Protein 5O7B (pdb70)

Structure (mmCIF, N/CA/C/O ba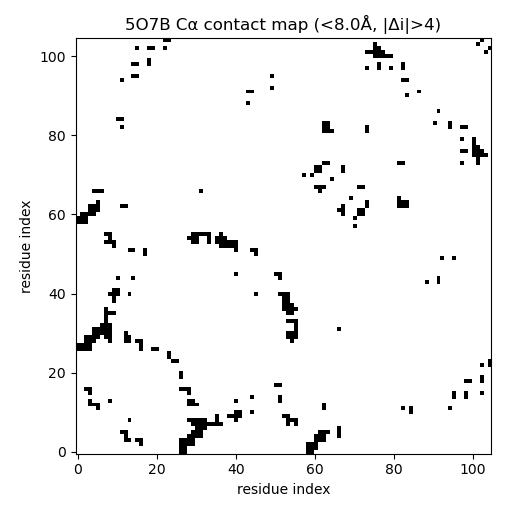ckbone):
data_5O7B
#
_entry.id   5O7B
#
_cell.length_a   73.408
_cell.length_b   73.408
_cell.length_c   68.067
_cell.angle_alpha   90.000
_cell.angle_beta   90.000
_cell.angle_gamma   120.000
#
_symmetry.space_group_name_H-M   'P 31 2 1'
#
loop_
_entity.id
_entity.type
_entity.pdbx_description
1 polymer 'Putative low molecular weight protein-tyrosine-phosphatase slr0328'
2 water water
#
loop_
_atom_site.group_PDB
_atom_site.id
_atom_site.type_symbol
_atom_site.label_atom_id
_atom_site.label_alt_id
_atom_site.label_comp_id
_atom_site.label_asym_id
_atom_site.label_entity_id
_atom_site.label_seq_id
_atom_site.pdbx_PDB_ins_code
_atom_site.Cartn_x
_atom_site.Cartn_y
_atom_site.Cartn_z
_atom_site.occupancy
_atom_site.B_iso_or_equiv
_atom_site.auth_seq_id
_atom_site.auth_comp_id
_atom_site.auth_asym_id
_atom_site.auth_atom_id
_atom_site.pdbx_PDB_model_num
ATOM 1 N N . LYS A 1 15 ? -14.296 13.599 -1.524 1.00 33.73 2 LYS A N 1
ATOM 2 C CA . LYS A 1 15 ? -14.638 12.187 -1.424 1.00 36.66 2 LYS A CA 1
ATOM 3 C C . LYS A 1 15 ? -14.246 11.631 -0.046 1.00 36.26 2 LYS A C 1
ATOM 4 O O . LYS A 1 15 ? -13.111 11.806 0.412 1.00 32.25 2 LYS A O 1
ATOM 10 N N . LEU A 1 16 ? -15.195 10.962 0.606 1.00 33.78 3 LEU A N 1
ATOM 11 C CA . LEU A 1 16 ? -15.010 10.405 1.940 1.00 34.24 3 LEU A CA 1
ATOM 12 C C . LEU A 1 16 ? -15.030 8.881 1.880 1.00 29.25 3 LEU A C 1
ATOM 13 O O . LEU A 1 16 ? -15.907 8.292 1.241 1.00 26.63 3 LEU A O 1
ATOM 18 N N . LEU A 1 17 ? -14.076 8.243 2.556 1.00 30.32 4 LEU A N 1
ATOM 19 C CA . LEU A 1 17 ? -13.943 6.789 2.539 1.00 24.17 4 LEU A CA 1
ATOM 20 C C . LEU A 1 17 ? -13.968 6.279 3.968 1.00 27.27 4 LEU A C 1
ATOM 21 O O . LEU A 1 17 ? -13.138 6.688 4.787 1.00 26.10 4 LEU A O 1
ATOM 26 N N . PHE A 1 18 ? -14.913 5.389 4.264 1.00 24.17 5 PHE A N 1
ATOM 27 C CA . PHE A 1 18 ? -15.032 4.784 5.584 1.00 23.18 5 PHE A CA 1
ATOM 28 C C . PHE A 1 18 ? -14.483 3.364 5.539 1.00 25.22 5 PHE A C 1
ATOM 29 O O . PHE A 1 18 ? -14.800 2.608 4.617 1.00 23.66 5 PHE A O 1
ATOM 37 N N . VAL A 1 19 ? -13.646 3.004 6.520 1.00 24.74 6 VAL A N 1
ATOM 38 C CA . VAL A 1 19 ? -12.891 1.753 6.464 1.00 24.53 6 VAL A CA 1
ATOM 39 C C . VAL A 1 19 ? -13.098 0.952 7.742 1.00 26.08 6 VAL A C 1
ATOM 40 O O . VAL A 1 19 ? -12.931 1.483 8.849 1.00 24.65 6 VAL A O 1
ATOM 44 N N . CYS A 1 20 ? -13.443 -0.322 7.585 1.00 27.30 7 CYS A N 1
ATOM 45 C CA . CYS A 1 20 ? -13.416 -1.295 8.674 1.00 29.50 7 CYS A CA 1
ATOM 46 C C . CYS A 1 20 ? -12.550 -2.469 8.216 1.00 28.77 7 CYS A C 1
ATOM 47 O O . CYS A 1 20 ? -11.733 -2.356 7.294 1.00 28.33 7 CYS A O 1
ATOM 50 N N . LEU A 1 21 ? -12.706 -3.621 8.870 1.00 25.94 8 LEU A N 1
ATOM 51 C CA . LEU A 1 21 ? -11.846 -4.770 8.581 1.00 25.80 8 LEU A CA 1
ATOM 52 C C . LEU A 1 21 ? -12.287 -5.499 7.315 1.00 27.13 8 LEU A C 1
ATOM 53 O O . LEU A 1 21 ? -11.559 -5.522 6.316 1.00 29.64 8 LEU A O 1
ATOM 58 N N . GLY A 1 22 ? -13.486 -6.092 7.337 1.00 26.26 9 GLY A N 1
ATOM 59 C CA . GLY A 1 22 ? -14.014 -6.838 6.210 1.00 30.69 9 GLY A CA 1
ATOM 60 C C . GLY A 1 22 ? -14.911 -6.087 5.235 1.00 29.95 9 GLY A C 1
ATOM 61 O O . GLY A 1 22 ? -15.248 -6.643 4.186 1.00 27.84 9 GLY A O 1
ATOM 62 N N . ASN A 1 23 ? -15.301 -4.846 5.544 1.00 28.48 10 ASN A N 1
ATOM 63 C CA . ASN A 1 23 ? -16.214 -4.057 4.697 1.00 27.90 10 ASN A CA 1
ATOM 64 C C . ASN A 1 23 ? -17.534 -4.794 4.449 1.00 28.51 10 ASN A C 1
ATOM 65 O O . ASN A 1 23 ? -18.043 -4.835 3.326 1.00 26.54 10 ASN A O 1
ATOM 70 N N . ILE A 1 24 ? -18.096 -5.388 5.503 1.00 28.38 11 ILE A N 1
ATOM 71 C CA . ILE A 1 24 ? -19.432 -5.979 5.419 1.00 26.69 11 ILE A CA 1
ATOM 72 C C . ILE A 1 24 ? -20.348 -5.575 6.564 1.00 28.36 11 ILE A C 1
ATOM 73 O O . ILE A 1 24 ? -21.579 -5.700 6.426 1.00 27.25 11 ILE A O 1
ATOM 78 N N . CYS A 1 25 ? -19.848 -5.091 7.703 1.00 27.66 12 CYS A N 1
ATOM 79 C CA . CYS A 1 25 ? -20.711 -4.657 8.804 1.00 28.82 12 CYS A CA 1
ATOM 80 C C . CYS A 1 25 ? -20.609 -3.152 9.018 1.00 25.03 12 CYS A C 1
ATOM 81 O O . CYS A 1 25 ? -21.518 -2.412 8.640 1.00 27.23 12 CYS A O 1
ATOM 84 N N . ARG A 1 26 ? -19.494 -2.671 9.571 1.00 26.10 13 ARG A N 1
ATOM 85 C CA . ARG A 1 26 ? -19.417 -1.325 10.128 1.00 23.27 13 ARG A CA 1
ATOM 86 C C . ARG A 1 26 ? -19.316 -0.239 9.062 1.00 25.65 13 ARG A C 1
ATOM 87 O O . ARG A 1 26 ? -20.149 0.673 9.017 1.00 25.17 13 ARG A O 1
ATOM 95 N N . SER A 1 27 ? -18.274 -0.285 8.227 1.00 25.31 14 SER A N 1
ATOM 96 C CA . SER A 1 27 ? -18.086 0.787 7.249 1.00 23.16 14 SER A CA 1
ATOM 97 C C . SER A 1 27 ? -19.190 0.837 6.190 1.00 25.01 14 SER A C 1
ATOM 98 O O . SER A 1 27 ? -19.513 1.936 5.710 1.00 24.20 14 SER A O 1
ATOM 101 N N . PRO A 1 28 ? -19.801 -0.292 5.789 1.00 24.64 15 PRO A N 1
ATOM 102 C CA . PRO A 1 28 ? -21.007 -0.174 4.950 1.00 24.34 15 PRO 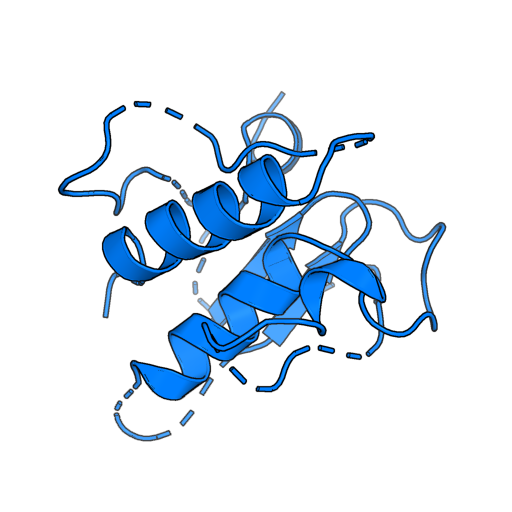A CA 1
ATOM 103 C C . PRO A 1 28 ? -22.124 0.586 5.632 1.00 26.36 15 PRO A C 1
ATOM 104 O O . PRO A 1 28 ? -22.862 1.322 4.968 1.00 23.26 15 PRO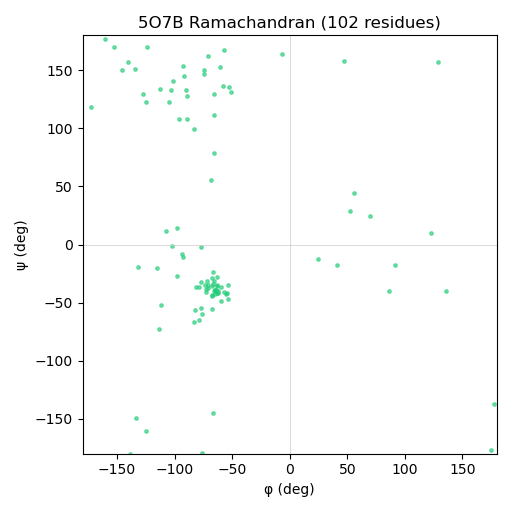 A O 1
ATOM 108 N N . ALA A 1 29 ? -22.284 0.412 6.947 1.00 24.98 16 ALA A N 1
ATOM 109 C CA . ALA A 1 29 ? -23.265 1.211 7.670 1.00 25.52 16 ALA A CA 1
ATOM 110 C C . ALA A 1 29 ? -22.850 2.676 7.698 1.00 24.95 16 ALA A C 1
ATOM 111 O O . ALA A 1 29 ? -23.675 3.566 7.456 1.00 23.38 16 ALA A O 1
ATOM 113 N N . ALA A 1 30 ? -21.569 2.942 7.974 1.00 25.90 17 ALA A N 1
ATOM 114 C CA . ALA A 1 30 ? -21.082 4.319 7.989 1.00 24.49 17 ALA A CA 1
ATOM 115 C C . ALA A 1 30 ? -21.343 5.011 6.661 1.00 23.35 17 ALA A C 1
ATOM 116 O O . ALA A 1 30 ? -21.725 6.185 6.629 1.00 26.46 17 ALA A O 1
ATOM 118 N N . GLU A 1 31 ? -21.140 4.296 5.555 1.00 27.60 18 GLU A N 1
ATOM 119 C CA . GLU A 1 31 ? -21.322 4.892 4.237 1.00 24.05 18 GLU A CA 1
ATOM 120 C C . GLU A 1 31 ? -22.770 5.288 3.996 1.00 27.49 18 GLU A C 1
ATOM 121 O O . GLU A 1 31 ? -23.041 6.328 3.383 1.00 28.54 18 GLU A O 1
ATOM 127 N N . ASN A 1 32 ? -23.719 4.470 4.447 1.00 28.49 19 ASN A N 1
ATOM 128 C CA . ASN A 1 32 ? -25.107 4.826 4.191 1.00 30.72 19 ASN A CA 1
ATOM 129 C C . ASN A 1 32 ? -25.607 5.894 5.155 1.00 31.57 19 ASN A C 1
ATOM 130 O O . ASN A 1 32 ? -26.399 6.757 4.761 1.00 30.75 19 ASN A O 1
ATOM 135 N N . ILE A 1 33 ? -25.177 5.841 6.419 1.00 30.45 20 ILE A N 1
ATOM 136 C CA . ILE A 1 33 ? -25.544 6.889 7.368 1.00 28.23 20 ILE A CA 1
ATOM 137 C C . ILE A 1 33 ? -25.044 8.241 6.876 1.00 29.52 20 ILE A C 1
ATOM 138 O O . ILE A 1 33 ? -25.794 9.222 6.833 1.00 29.79 20 ILE A O 1
ATOM 143 N N . MET A 1 34 ? -23.770 8.304 6.474 1.00 32.03 21 MET A N 1
ATOM 144 C CA . MET A 1 34 ? -23.209 9.559 5.981 1.00 31.43 21 MET A CA 1
ATOM 145 C C . MET A 1 34 ? -23.918 10.026 4.720 1.00 31.94 21 MET A C 1
ATOM 146 O O . MET A 1 34 ? -24.185 11.222 4.559 1.00 31.52 21 MET A O 1
ATOM 151 N N . ASN A 1 35 ? -24.215 9.096 3.809 1.00 35.25 22 ASN A N 1
ATOM 152 C CA . ASN A 1 35 ? -24.959 9.432 2.602 1.00 32.35 22 ASN A CA 1
ATOM 153 C C . ASN A 1 35 ? -26.273 10.112 2.951 1.00 31.73 22 ASN A C 1
ATOM 154 O O . ASN A 1 35 ? -26.665 11.094 2.312 1.00 32.56 22 ASN A O 1
ATOM 159 N N . ALA A 1 36 ? -26.957 9.608 3.982 1.00 34.04 23 ALA A N 1
ATOM 160 C CA . ALA A 1 36 ? -28.241 10.168 4.392 1.00 35.99 23 ALA A CA 1
ATOM 161 C C . ALA A 1 36 ? -28.071 11.513 5.089 1.00 32.31 23 ALA A C 1
ATOM 162 O O . ALA A 1 36 ? -28.872 12.433 4.882 1.00 30.85 23 ALA A O 1
ATOM 164 N N . GLN A 1 37 ? -27.055 11.640 5.940 1.00 33.38 24 GLN A N 1
ATOM 165 C CA . GLN A 1 37 ? -26.842 12.910 6.621 1.00 37.62 24 GLN A CA 1
ATOM 166 C C . GLN A 1 37 ? -26.467 14.004 5.621 1.00 34.67 24 GLN A C 1
ATOM 167 O O . GLN A 1 37 ? -26.942 15.138 5.733 1.00 35.36 24 GLN A O 1
ATOM 173 N N . ILE A 1 38 ? -25.640 13.681 4.625 1.00 33.59 25 ILE A N 1
ATOM 174 C CA . ILE A 1 38 ? -25.157 14.664 3.666 1.00 37.33 25 ILE A CA 1
ATOM 175 C C . ILE A 1 38 ? -26.284 15.397 2.925 1.00 40.27 25 ILE A C 1
ATOM 176 O O . ILE A 1 38 ? -26.594 16.547 3.239 0.00 50.62 25 ILE A O 1
ATOM 181 N N . LEU A 1 43 ? -26.222 18.599 0.678 1.00 37.17 30 LEU A N 1
ATOM 182 C CA . LEU A 1 43 ? -24.817 18.753 0.315 1.00 41.07 30 LEU A CA 1
ATOM 183 C C . LEU A 1 43 ? -24.362 17.649 -0.637 1.00 41.91 30 LEU A C 1
ATOM 184 O O . LEU A 1 43 ? -23.174 17.323 -0.714 1.00 35.98 30 LEU A O 1
ATOM 189 N N . GLY A 1 44 ? -25.315 17.084 -1.367 1.00 43.61 31 GLY A N 1
ATOM 190 C CA . GLY A 1 44 ? -25.018 16.086 -2.379 1.00 50.27 31 GLY A CA 1
ATOM 191 C C . GLY A 1 44 ? -26.286 15.555 -3.012 1.00 44.33 31 GLY A C 1
ATOM 192 O O . GLY A 1 44 ? -27.136 15.013 -2.305 1.00 58.12 31 GLY A O 1
ATOM 193 N N . CYS A 1 49 ? -19.663 9.537 -0.825 1.00 41.65 36 CYS A N 1
ATOM 194 C CA . CYS A 1 49 ? -19.087 8.588 0.119 1.00 31.94 36 CYS A CA 1
ATOM 195 C C . CYS A 1 49 ? -18.795 7.243 -0.534 1.00 35.09 36 CYS A C 1
ATOM 196 O O . CYS A 1 49 ? -19.392 6.887 -1.552 1.00 30.55 36 CYS A O 1
ATOM 199 N N . ASP A 1 50 ? -17.872 6.500 0.072 1.00 30.02 37 ASP A N 1
ATOM 200 C CA . ASP A 1 50 ? -17.616 5.114 -0.289 1.00 30.91 37 ASP A CA 1
ATOM 201 C C . ASP A 1 50 ? -17.074 4.421 0.950 1.00 30.58 37 ASP A C 1
ATOM 202 O O . ASP A 1 50 ? -16.756 5.064 1.953 1.00 28.00 37 ASP A O 1
ATOM 207 N N . SER A 1 51 ? -16.980 3.096 0.881 1.00 30.27 38 SER A N 1
ATOM 208 C CA . SER A 1 51 ? -16.425 2.317 1.974 1.00 25.35 38 SER A CA 1
ATOM 209 C C . SER A 1 51 ? -15.578 1.196 1.395 1.00 31.98 38 SER A C 1
ATOM 210 O O . SER A 1 51 ? -15.757 0.784 0.245 1.00 31.61 38 SER A O 1
ATOM 213 N N . ALA A 1 52 ? -14.651 0.704 2.215 1.00 28.81 39 ALA A N 1
ATOM 214 C CA . ALA A 1 52 ? -13.730 -0.353 1.819 1.00 30.20 39 ALA A CA 1
ATOM 215 C C . ALA A 1 52 ? -13.182 -0.993 3.086 1.00 27.52 39 ALA A C 1
ATOM 216 O O . ALA A 1 52 ? -13.480 -0.558 4.201 1.00 31.30 39 ALA A O 1
ATOM 218 N N . GLY A 1 53 ? -12.374 -2.028 2.910 1.00 31.25 40 GLY A N 1
ATOM 219 C CA . GLY A 1 53 ? -11.905 -2.820 4.031 1.00 29.83 40 GLY A CA 1
ATOM 220 C C . GLY A 1 53 ? -10.422 -3.099 3.938 1.00 29.90 40 GLY A C 1
ATOM 221 O O . GLY A 1 53 ? -9.851 -3.177 2.854 1.00 28.41 40 GLY A O 1
ATOM 222 N N . THR A 1 54 ? -9.800 -3.261 5.112 1.00 28.02 41 THR A N 1
ATOM 223 C CA . THR A 1 54 ? -8.378 -3.586 5.152 1.00 32.44 41 THR A CA 1
ATOM 224 C C . THR A 1 54 ? -8.109 -5.018 4.700 1.00 31.56 41 THR A C 1
ATOM 225 O O . THR A 1 54 ? -7.050 -5.288 4.127 1.00 34.36 41 THR A O 1
ATOM 229 N N . SER A 1 55 ? -9.044 -5.941 4.942 1.00 35.57 42 SER A N 1
ATOM 230 C CA . SER A 1 55 ? -8.933 -7.332 4.503 1.00 31.02 42 SER A CA 1
ATOM 231 C C . SER A 1 55 ? -9.784 -7.533 3.253 1.00 35.31 42 SER A C 1
ATOM 232 O O . SER A 1 55 ? -10.881 -6.979 3.141 1.00 33.04 42 SER A O 1
ATOM 235 N N . SER A 1 56 ? -9.271 -8.312 2.305 1.00 37.46 43 SER A N 1
ATOM 236 C CA . SER A 1 56 ? -10.008 -8.615 1.087 1.00 36.68 43 SER A CA 1
ATOM 237 C C . SER A 1 56 ? -10.706 -9.965 1.151 1.00 38.87 43 SER A C 1
ATOM 238 O O . SER A 1 56 ? -11.137 -10.473 0.113 1.00 40.60 43 SER A O 1
ATOM 241 N N . TYR A 1 57 ? -10.824 -10.562 2.339 0.00 36.55 44 TYR A N 1
ATOM 242 C CA . TYR A 1 57 ? -11.414 -11.892 2.439 0.00 36.54 44 TYR A CA 1
ATOM 243 C C . TYR A 1 57 ? -12.893 -11.904 2.076 0.00 37.00 44 TYR A C 1
ATOM 244 O O . TYR A 1 57 ? -13.410 -12.951 1.673 0.00 37.03 44 TYR A O 1
ATOM 253 N N . HIS A 1 58 ? -13.580 -10.769 2.193 0.00 36.91 45 HIS A N 1
ATOM 254 C CA . HIS A 1 58 ? -15.008 -10.693 1.916 0.00 37.37 45 HIS A CA 1
ATOM 255 C C . HIS A 1 58 ? -15.324 -9.954 0.623 0.00 37.50 45 HIS A C 1
ATOM 256 O O . HIS A 1 58 ? -16.492 -9.635 0.382 0.00 37.55 45 HIS A O 1
ATOM 263 N N . VAL A 1 59 ? -14.317 -9.684 -0.214 1.00 37.48 46 VAL A N 1
ATOM 264 C CA . VAL A 1 59 ? -14.527 -8.936 -1.449 1.00 35.00 46 VAL A CA 1
ATOM 265 C C . VAL A 1 59 ? -15.651 -9.581 -2.246 1.00 36.43 46 VAL A C 1
ATOM 266 O O . VAL A 1 59 ? -15.719 -10.809 -2.373 1.00 35.35 46 VAL A O 1
ATOM 270 N N . GLY A 1 60 ? -16.557 -8.755 -2.769 1.00 36.86 47 GLY A N 1
ATOM 271 C CA . GLY A 1 60 ? -17.663 -9.235 -3.566 1.00 35.26 47 GLY A CA 1
ATOM 272 C C . GLY A 1 60 ? -18.933 -9.546 -2.800 1.00 35.60 47 GLY A C 1
ATOM 273 O O . GLY A 1 60 ? -20.000 -9.636 -3.421 1.00 38.07 47 GLY A O 1
ATOM 274 N N . ASP A 1 61 ? -18.853 -9.710 -1.478 1.00 36.17 48 ASP A N 1
ATOM 275 C CA . ASP A 1 61 ? -20.018 -10.046 -0.667 1.00 37.90 48 ASP A CA 1
ATOM 276 C C . ASP A 1 61 ? -20.919 -8.824 -0.496 1.00 37.18 48 ASP A C 1
ATOM 277 O O . ASP A 1 61 ? -20.458 -7.681 -0.494 1.00 40.01 48 ASP A O 1
ATOM 282 N N . SER A 1 62 ? -22.219 -9.078 -0.342 1.00 40.71 49 SER A N 1
ATOM 283 C CA . SER A 1 62 ? -23.139 -8.050 0.124 1.00 39.32 49 SER A CA 1
ATOM 284 C C . SER A 1 62 ? -22.875 -7.761 1.603 1.00 39.05 49 SER A C 1
ATOM 285 O O . SER A 1 62 ? -22.225 -8.553 2.291 1.00 36.10 49 SER A O 1
ATOM 288 N N . PRO A 1 63 ? -23.357 -6.627 2.116 1.00 35.96 50 PRO A N 1
ATOM 289 C CA . PRO A 1 63 ? -23.212 -6.360 3.552 1.00 38.25 50 PRO A CA 1
ATOM 290 C C . PRO A 1 63 ? -23.912 -7.425 4.378 1.00 40.91 50 PRO A C 1
ATOM 291 O O . PRO A 1 63 ? -24.871 -8.058 3.929 1.00 36.42 50 PRO A O 1
ATOM 295 N N . ASP A 1 64 ? -23.408 -7.620 5.594 1.00 35.24 51 ASP A N 1
ATOM 296 C CA . ASP A 1 64 ? -23.933 -8.654 6.472 1.00 38.67 51 ASP A CA 1
ATOM 297 C C . ASP A 1 64 ? -25.449 -8.551 6.588 1.00 39.88 51 ASP A C 1
ATOM 298 O O . ASP A 1 64 ? -25.997 -7.470 6.820 1.00 38.91 51 ASP A O 1
ATOM 303 N N . ARG A 1 65 ? -26.115 -9.697 6.408 1.00 41.32 52 ARG A N 1
ATOM 304 C CA . ARG A 1 65 ? -27.573 -9.764 6.391 1.00 41.93 52 ARG A CA 1
ATOM 305 C C . ARG A 1 65 ? -28.197 -9.134 7.623 1.00 40.54 52 ARG A C 1
ATOM 306 O O . ARG A 1 65 ? -29.280 -8.544 7.537 1.00 37.27 52 ARG A O 1
ATOM 314 N N . ARG A 1 66 ? -27.540 -9.257 8.777 1.00 33.46 53 ARG A N 1
ATOM 315 C CA . ARG A 1 66 ? -28.075 -8.667 9.996 1.00 33.50 53 ARG A CA 1
ATOM 316 C C . ARG A 1 66 ? -27.983 -7.150 9.963 1.00 34.83 53 ARG A C 1
ATOM 317 O O . ARG A 1 66 ? -28.884 -6.462 10.452 1.00 30.89 53 ARG A O 1
ATOM 325 N N . MET A 1 67 ? -26.900 -6.609 9.398 1.00 31.43 54 MET A N 1
ATOM 326 C CA . MET A 1 67 ? -26.724 -5.160 9.397 1.00 37.33 54 MET A CA 1
ATOM 327 C C . MET A 1 67 ? -27.663 -4.488 8.403 1.00 36.82 54 MET A C 1
ATOM 328 O O . MET A 1 67 ? -28.139 -3.377 8.652 1.00 36.56 54 MET A O 1
ATOM 333 N N . THR A 1 68 ? -27.942 -5.138 7.269 1.00 35.07 55 THR A N 1
ATOM 334 C CA . THR A 1 68 ? -28.942 -4.590 6.357 1.00 37.42 55 THR A CA 1
ATOM 335 C C . THR A 1 68 ? -30.319 -4.587 7.007 1.00 36.05 55 THR A C 1
ATOM 336 O O . THR A 1 68 ? -31.080 -3.626 6.855 1.00 39.08 55 THR A O 1
ATOM 340 N N . GLU A 1 69 ? -30.643 -5.642 7.756 1.00 40.58 56 GLU A N 1
ATOM 341 C CA . GLU A 1 69 ? -31.894 -5.717 8.510 1.00 41.32 56 GLU A CA 1
ATOM 342 C C . GLU A 1 69 ? -31.900 -4.666 9.613 1.00 44.22 56 GLU A C 1
ATOM 343 O O . GLU A 1 69 ? -31.139 -4.782 10.578 1.00 45.57 56 GLU A O 1
ATOM 349 N N . SER A 1 70 ? -32.756 -3.647 9.476 1.00 36.82 57 SER A N 1
ATOM 350 C CA . SER A 1 70 ? -33.047 -2.712 10.571 1.00 71.24 57 SER A CA 1
ATOM 351 C C . SER A 1 70 ? -33.952 -1.576 10.093 1.00 62.55 57 SER A C 1
ATOM 352 O O . SER A 1 70 ? -34.398 -1.566 8.942 1.00 52.45 57 SER A O 1
ATO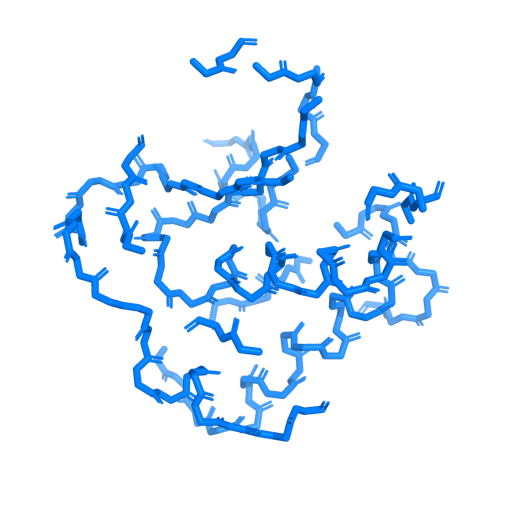M 355 N N . LEU A 1 71 ? -34.243 -0.615 10.969 1.00 72.16 58 LEU A N 1
ATOM 356 C CA . LEU A 1 71 ? -35.034 0.527 10.530 1.00 63.86 58 LEU A CA 1
ATOM 357 C C . LEU A 1 71 ? -34.170 1.504 9.723 1.00 80.05 58 LEU A C 1
ATOM 358 O O . LEU A 1 71 ? -34.531 1.849 8.591 1.00 88.53 58 LEU A O 1
ATOM 363 N N . LYS A 1 72 ? -33.044 1.988 10.263 1.00 68.93 59 LYS A N 1
ATOM 364 C CA . LYS A 1 72 ? -32.787 2.161 11.681 1.00 52.41 59 LYS A CA 1
ATOM 365 C C . LYS A 1 72 ? -33.103 3.630 11.902 1.00 70.69 59 LYS A C 1
ATOM 366 O O . LYS A 1 72 ? -33.159 4.397 10.934 1.00 55.54 59 LYS A O 1
ATOM 372 N N . ARG A 1 77 ? -30.579 2.241 3.761 1.00 39.54 64 ARG A N 1
ATOM 373 C CA . ARG A 1 77 ? -30.306 1.141 2.842 1.00 39.01 64 ARG A CA 1
ATOM 374 C C . ARG A 1 77 ? -28.813 0.802 2.792 1.00 44.46 64 ARG A C 1
ATOM 375 O O . ARG A 1 77 ? -28.002 1.543 2.233 1.00 38.43 64 ARG A O 1
ATOM 383 N N . VAL A 1 78 ? -28.450 -0.332 3.378 1.00 36.25 65 VAL A N 1
ATOM 384 C CA . VAL A 1 78 ? -27.049 -0.713 3.449 1.00 35.65 65 VAL A CA 1
ATOM 385 C C . VAL A 1 78 ? -26.676 -1.592 2.268 1.00 41.70 65 VAL A C 1
ATOM 386 O O . VAL A 1 78 ? -27.051 -2.758 2.216 1.00 44.98 65 VAL A O 1
ATOM 390 N N . ARG A 1 81 ? -21.140 -3.634 -1.884 1.00 34.56 68 ARG A N 1
ATOM 391 C CA . ARG A 1 81 ? -20.301 -4.788 -2.189 1.00 39.57 68 ARG A CA 1
ATOM 392 C C . ARG A 1 81 ? -18.935 -4.624 -1.547 1.00 36.08 68 ARG A C 1
ATOM 393 O O . ARG A 1 81 ? -18.246 -3.644 -1.822 1.00 36.08 68 ARG A O 1
ATOM 401 N N . ALA A 1 82 ? -18.541 -5.578 -0.701 1.00 31.75 69 ALA A N 1
ATOM 402 C CA . ALA A 1 82 ? -17.266 -5.455 -0.005 1.00 35.16 69 ALA A CA 1
ATOM 403 C C . ALA A 1 82 ? -16.121 -5.323 -0.999 1.00 32.45 69 ALA A C 1
ATOM 404 O O . ALA A 1 82 ? -16.057 -6.038 -2.002 1.00 31.00 69 ALA A O 1
ATOM 406 N N . ARG A 1 83 ? -15.212 -4.401 -0.710 1.00 30.19 70 ARG A N 1
ATOM 407 C CA . ARG A 1 83 ? -14.017 -4.227 -1.513 1.00 32.45 70 ARG A CA 1
ATOM 408 C C . ARG A 1 83 ? -12.874 -3.828 -0.597 1.00 33.41 70 ARG A C 1
ATOM 409 O O . ARG A 1 83 ? -13.080 -3.206 0.448 1.00 35.11 70 ARG A O 1
ATOM 417 N N . GLN A 1 84 ? -11.671 -4.216 -0.995 1.00 32.92 71 GLN A N 1
ATOM 418 C CA . GLN A 1 84 ? -10.468 -4.018 -0.206 1.00 35.31 71 GLN A CA 1
ATOM 419 C C . GLN A 1 84 ? -9.926 -2.618 -0.433 1.00 31.98 71 GLN A C 1
ATOM 420 O O . GLN A 1 84 ? -10.001 -2.096 -1.544 1.00 31.17 71 GLN A O 1
ATOM 426 N N . ASP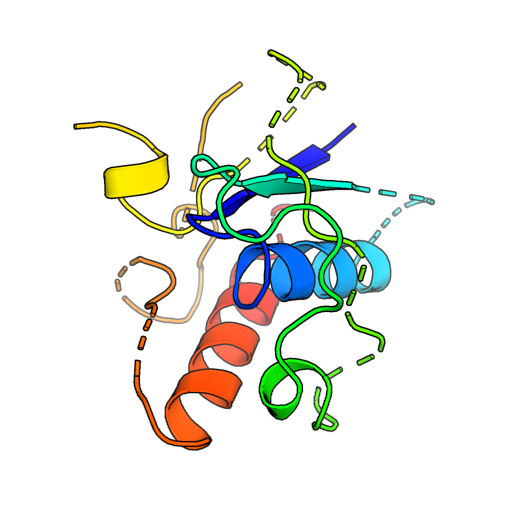 A 1 89 ? -6.590 4.605 -3.389 1.00 34.33 76 ASP A N 1
ATOM 427 C CA . ASP A 1 89 ? -7.526 5.127 -2.400 1.00 34.11 76 ASP A CA 1
ATOM 428 C C . ASP A 1 89 ? -6.908 6.236 -1.542 1.00 36.19 76 ASP A C 1
ATOM 429 O O . ASP A 1 89 ? -7.574 7.223 -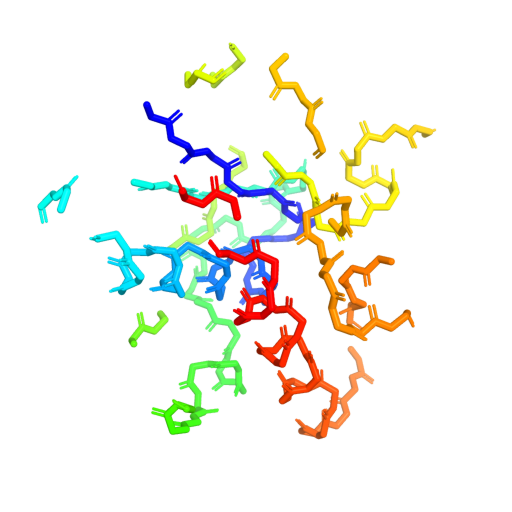1.228 1.00 35.84 76 ASP A O 1
ATOM 434 N N . PHE A 1 90 ? -5.641 6.069 -1.160 1.00 32.68 77 PHE A N 1
ATOM 435 C CA . PHE A 1 90 ? -4.963 7.052 -0.317 1.00 34.59 77 PHE A CA 1
ATOM 436 C C . PHE A 1 90 ? -4.741 8.354 -1.074 1.00 35.49 77 PHE A C 1
ATOM 437 O O . PHE A 1 90 ? -5.060 9.433 -0.576 1.00 38.72 77 PHE A O 1
ATOM 445 N N . PHE A 1 93 ? -9.113 9.523 -2.464 1.00 35.64 80 PHE A N 1
ATOM 446 C CA . PHE A 1 93 ? -10.099 10.076 -1.543 1.00 32.64 80 PHE A CA 1
ATOM 447 C C . PHE A 1 93 ? -9.485 11.190 -0.720 1.00 33.15 80 PHE A C 1
ATOM 448 O O . PHE A 1 93 ? -8.272 11.258 -0.563 1.00 34.04 80 PHE A O 1
ATOM 456 N N . ASP A 1 94 ? -10.334 12.061 -0.192 1.00 30.33 81 ASP A N 1
ATOM 457 C CA . ASP A 1 94 ? -9.864 13.233 0.517 1.00 30.64 81 ASP A CA 1
ATOM 458 C C . ASP A 1 94 ? -9.739 12.971 2.015 1.00 31.58 81 ASP A C 1
ATOM 459 O O . ASP A 1 94 ? -8.810 13.458 2.667 1.00 27.80 81 ASP A O 1
ATOM 464 N N . LEU A 1 97 ? -11.808 7.525 7.077 1.00 21.49 84 LEU A N 1
ATOM 465 C CA . LEU A 1 97 ? -12.280 7.430 8.451 1.00 23.50 84 LEU A CA 1
ATOM 466 C C . LEU A 1 97 ? -12.328 5.953 8.879 1.00 27.44 84 LEU A C 1
ATOM 467 O O . LEU A 1 97 ? -13.034 5.138 8.280 1.00 24.59 84 LEU A O 1
ATOM 472 N N . ALA A 1 98 ? -11.535 5.611 9.900 1.00 27.55 85 ALA A N 1
ATOM 473 C CA . ALA A 1 98 ? -11.385 4.237 10.358 1.00 27.06 85 ALA A CA 1
ATOM 474 C C . ALA A 1 98 ? -12.383 3.914 11.458 1.00 24.38 85 ALA A C 1
ATOM 475 O O . ALA A 1 98 ? -12.699 4.757 12.300 1.00 26.58 85 ALA A O 1
ATOM 477 N N . MET A 1 99 ? -12.861 2.666 11.459 1.00 26.65 86 MET A N 1
ATOM 478 C CA . MET A 1 99 ? -13.927 2.286 12.385 1.00 24.51 86 MET A CA 1
ATOM 479 C C . MET A 1 99 ? -13.390 1.967 13.774 1.00 26.36 86 MET A C 1
ATOM 480 O O . MET A 1 99 ? -14.052 2.276 14.774 1.00 25.72 86 MET A O 1
ATOM 485 N N . ASP A 1 100 ? -12.206 1.344 13.863 1.00 24.49 87 ASP A N 1
ATOM 486 C CA . ASP A 1 100 ? -11.570 1.071 15.149 1.00 26.34 87 ASP A CA 1
ATOM 487 C C . ASP A 1 100 ? -10.068 1.335 15.057 1.00 28.42 87 ASP A C 1
ATOM 488 O O . ASP A 1 100 ? -9.538 1.704 14.004 1.00 27.72 87 ASP A O 1
ATOM 493 N N . GLY A 1 101 ? -9.384 1.115 16.182 1.00 26.62 88 GLY A N 1
ATOM 494 C CA . GLY A 1 101 ? -7.956 1.403 16.255 1.00 30.77 88 GLY A CA 1
ATOM 495 C C . GLY A 1 101 ? -7.124 0.541 15.325 1.00 34.32 88 GLY A C 1
ATOM 496 O O . GLY A 1 101 ? -6.165 1.020 14.715 1.00 30.54 88 GLY A O 1
ATOM 497 N N . ASP A 1 102 ? -7.476 -0.745 15.206 1.00 32.03 89 ASP A N 1
ATOM 498 C CA . ASP A 1 102 ? -6.741 -1.621 14.300 1.00 31.13 89 ASP A CA 1
ATOM 499 C C . ASP A 1 102 ? -6.852 -1.140 12.858 1.00 33.79 89 ASP A C 1
ATOM 500 O O . ASP A 1 102 ? -5.864 -1.171 12.114 1.00 30.78 89 ASP A O 1
ATOM 505 N N . ASN A 1 103 ? -8.041 -0.682 12.445 1.00 31.10 90 ASN A N 1
ATOM 506 C CA . ASN A 1 103 ? -8.183 -0.159 11.088 1.00 29.37 90 ASN A CA 1
ATOM 507 C C . ASN A 1 103 ? -7.325 1.073 10.897 1.00 29.21 90 ASN A C 1
ATOM 508 O O . ASN A 1 103 ? -6.780 1.291 9.813 1.00 28.99 90 ASN A O 1
ATOM 513 N N . TYR A 1 104 ? -7.198 1.889 11.947 1.00 33.73 91 TYR A N 1
ATOM 514 C CA . TYR A 1 104 ? -6.560 3.196 11.853 1.00 35.73 91 TYR A CA 1
ATOM 515 C C . TYR A 1 104 ? -5.041 3.117 11.942 1.00 38.42 91 TYR A C 1
ATOM 516 O O . TYR A 1 104 ? -4.330 3.622 11.067 1.00 35.91 91 TYR A O 1
ATOM 518 N N . ARG A 1 105 ? -4.541 2.526 13.024 1.00 34.47 92 ARG A N 1
ATOM 519 C CA A ARG A 1 105 ? -3.137 2.590 13.400 0.58 37.35 92 ARG A CA 1
ATOM 520 C CA B ARG A 1 105 ? -3.126 2.565 13.373 0.42 38.53 92 ARG A CA 1
ATOM 521 C C . ARG A 1 105 ? -2.852 1.545 14.462 1.00 26.53 92 ARG A C 1
ATOM 522 O O . ARG A 1 105 ? -3.610 1.460 15.433 1.00 33.36 92 ARG A O 1
ATOM 537 N N . ASN A 1 106 ? -1.759 0.797 14.281 1.00 30.77 93 ASN A N 1
ATOM 538 C CA . ASN A 1 106 ? -1.169 -0.242 15.166 1.00 43.64 93 ASN A CA 1
ATOM 539 C C . ASN A 1 106 ? -1.083 -1.546 14.359 1.00 50.12 93 ASN A C 1
ATOM 540 O O . ASN A 1 106 ? -0.153 -2.347 14.516 1.00 45.49 93 ASN A O 1
ATOM 545 N N . LYS A 1 119 ? -4.981 12.275 6.013 1.00 37.35 106 LYS A N 1
ATOM 546 C CA . LYS A 1 119 ? -6.361 12.138 5.584 1.00 37.50 106 LYS A CA 1
ATOM 547 C C . LYS A 1 119 ? -7.050 11.188 6.517 1.00 23.77 106 LYS A C 1
ATOM 548 O O . LYS A 1 119 ? -8.263 11.084 6.496 1.00 30.41 106 LYS A O 1
ATOM 554 N N . VAL A 1 120 ? -6.260 10.490 7.332 1.00 29.02 107 VAL A N 1
ATOM 555 C CA . VAL A 1 120 ? -6.750 9.369 8.131 1.00 33.98 107 VAL A CA 1
ATOM 556 C C . VAL A 1 120 ? -7.239 9.885 9.469 1.00 29.29 107 VAL A C 1
ATOM 557 O O . VAL A 1 120 ? -6.513 10.599 10.163 1.00 33.80 107 VAL A O 1
ATOM 561 N N . LYS A 1 121 ? -8.467 9.521 9.833 1.00 30.12 108 LYS A N 1
ATOM 562 C CA . LYS A 1 121 ? -9.058 9.914 11.108 1.00 30.72 108 LYS A CA 1
ATOM 563 C C . LYS A 1 121 ? -9.700 8.714 11.775 1.00 32.66 108 LYS A C 1
ATOM 564 O O . LYS A 1 121 ? -10.118 7.784 11.096 1.00 25.79 108 LYS A O 1
ATOM 570 N N . CYS A 1 124 ? -14.514 7.851 15.585 1.00 26.30 111 CYS A N 1
ATOM 571 C CA . CYS A 1 124 ? -15.036 8.030 16.932 1.00 25.83 111 CYS A CA 1
ATOM 572 C C . CYS A 1 124 ? -14.648 9.386 17.492 1.00 28.44 111 CYS A C 1
ATOM 573 O O . CYS A 1 124 ? -15.224 9.855 18.467 1.00 27.37 111 CYS A O 1
ATOM 576 N N . ASP A 1 125 ? -13.646 10.007 16.882 1.00 36.47 112 ASP A N 1
ATOM 577 C CA . ASP A 1 125 ? -13.252 11.340 17.306 1.00 34.33 112 ASP A CA 1
ATOM 578 C C . ASP A 1 125 ? -14.189 12.420 16.808 1.00 28.53 112 ASP A C 1
ATOM 579 O O . ASP A 1 125 ? -13.991 13.600 17.134 1.00 27.95 112 ASP A O 1
ATOM 584 N N . TYR A 1 126 ? -15.199 12.044 16.039 1.00 27.08 113 TYR A N 1
ATOM 585 C CA . TYR A 1 126 ? -16.313 12.924 15.748 1.00 27.86 113 TYR A CA 1
ATOM 586 C C . TYR A 1 126 ? -17.530 12.578 16.582 1.00 29.85 113 TYR A C 1
ATOM 587 O O . TYR A 1 126 ? -18.558 13.251 16.474 1.00 27.45 113 TYR A O 1
ATOM 596 N N . THR A 1 127 ? -17.435 11.543 17.406 1.00 30.70 114 THR A N 1
ATOM 597 C CA . THR A 1 127 ? -18.502 11.235 18.340 1.00 30.29 114 THR A CA 1
ATOM 598 C C . THR A 1 127 ? -18.609 12.366 19.368 1.00 35.35 114 THR A C 1
ATOM 599 O O . THR A 1 127 ? -17.604 12.802 19.945 1.00 37.62 114 THR A O 1
ATOM 603 N N . GLU A 1 128 ? -19.828 12.872 19.567 1.00 33.30 115 GLU A N 1
ATOM 604 C CA . GLU A 1 128 ? -20.081 13.993 20.463 1.00 37.53 115 GLU A CA 1
ATOM 605 C C . GLU A 1 128 ? -20.940 13.621 21.658 1.00 37.29 115 GLU A C 1
ATOM 606 O O . GLU A 1 128 ? -20.955 14.364 22.652 1.00 34.66 115 GLU A O 1
ATOM 612 N N . LYS A 1 129 ? -21.687 12.521 21.554 1.00 33.88 116 LYS A N 1
ATOM 613 C CA . LYS A 1 129 ? -22.640 12.058 22.555 1.00 37.64 116 LYS A CA 1
ATOM 614 C C . LYS A 1 129 ? -22.210 10.775 23.235 1.00 34.44 116 LYS A C 1
ATOM 615 O O . LYS A 1 129 ? -22.248 10.700 24.447 1.00 32.30 116 LYS A O 1
ATOM 621 N N . PHE A 1 130 ? -21.870 9.739 22.486 1.00 31.11 117 PHE A N 1
ATOM 622 C CA . PHE A 1 130 ? -21.636 8.434 23.079 1.00 33.25 117 PHE A CA 1
ATOM 623 C C . PHE A 1 130 ? -20.172 8.284 23.455 1.00 30.41 117 PHE A C 1
ATOM 624 O O . PHE A 1 130 ? -19.290 8.604 22.663 1.00 29.11 117 PHE A O 1
ATOM 632 N N . GLY A 1 131 ? -19.913 7.813 24.664 1.00 35.89 118 GLY A N 1
ATOM 633 C CA . GLY A 1 131 ? -18.541 7.639 25.106 1.00 30.26 118 GLY A CA 1
ATOM 634 C C . GLY A 1 131 ? -17.967 6.322 24.629 1.00 31.74 118 GLY A C 1
ATOM 635 O O . GLY A 1 131 ? -18.317 5.259 25.147 1.00 29.94 118 GLY A O 1
ATOM 636 N N . GLU A 1 134 ? -14.045 3.233 19.970 1.00 30.83 121 GLU A N 1
ATOM 637 C CA . GLU A 1 134 ? -14.132 2.551 18.685 1.00 28.90 121 GLU A CA 1
ATOM 638 C C . GLU A 1 134 ? -15.579 2.339 18.241 1.00 26.04 121 GLU A C 1
ATOM 639 O O . GLU A 1 134 ? -16.517 2.463 19.031 1.00 26.99 121 GLU A O 1
ATOM 645 N N . VAL A 1 135 ? -15.761 2.039 16.959 1.00 25.77 122 VAL A N 1
ATOM 646 C CA . VAL A 1 135 ? -17.005 1.459 16.463 1.00 28.48 122 VAL A CA 1
ATOM 647 C C . VAL A 1 135 ? -16.856 -0.060 16.565 1.00 25.43 122 VAL A C 1
ATOM 648 O O . VAL A 1 135 ? -16.084 -0.646 15.789 1.00 25.37 122 VAL A O 1
ATOM 652 N N . PRO A 1 136 ? -17.546 -0.714 17.498 1.00 28.00 123 PRO A N 1
ATOM 653 C CA . PRO A 1 136 ? -17.175 -2.083 17.872 1.00 26.77 123 PRO A CA 1
ATOM 654 C C . PRO A 1 136 ? -17.590 -3.091 16.816 1.00 30.25 123 PRO A C 1
ATOM 655 O O . PRO A 1 136 ? -18.630 -2.951 16.163 1.00 26.97 123 PRO A O 1
ATOM 659 N N . ASP A 1 137 ? -16.773 -4.134 16.676 1.00 26.53 124 ASP A N 1
ATOM 660 C CA . ASP A 1 137 ? -17.063 -5.195 15.719 1.00 27.56 124 ASP A CA 1
ATOM 661 C C . ASP A 1 137 ? -18.308 -5.966 16.148 1.00 24.51 124 ASP A C 1
ATOM 662 O O . ASP A 1 137 ? -18.409 -6.421 17.282 1.00 33.70 124 ASP A O 1
ATOM 667 N N . TYR A 1 140 ? -19.498 -11.006 15.730 1.00 28.09 127 TYR A N 1
ATOM 668 C CA . TYR A 1 140 ? -19.750 -12.255 16.425 1.00 30.98 127 TYR A CA 1
ATOM 669 C C . TYR A 1 140 ? -20.811 -12.065 17.498 1.00 37.98 127 TYR A C 1
ATOM 670 O O . TYR A 1 140 ? -20.843 -12.779 18.511 1.00 30.04 127 TYR A O 1
ATOM 679 N N . GLY A 1 141 ? -21.704 -11.102 17.249 1.00 41.56 128 GLY A N 1
ATOM 680 C CA . GLY A 1 141 ? -22.599 -10.618 18.270 1.00 31.08 128 GLY A CA 1
ATOM 681 C C . GLY A 1 141 ? -24.064 -10.710 17.884 1.00 32.36 128 GLY A C 1
ATOM 682 O O . GLY A 1 141 ? -24.417 -10.970 16.732 1.00 35.15 128 GLY A O 1
ATOM 683 N N . GLY A 1 142 ? -24.913 -10.473 18.889 1.00 34.11 129 GLY A N 1
ATOM 684 C CA . GLY A 1 142 ? -26.344 -10.384 18.698 1.00 33.87 129 GLY A CA 1
ATOM 685 C C . GLY A 1 142 ? -26.764 -9.065 18.079 1.00 36.33 129 GLY A C 1
ATOM 686 O O . GLY A 1 142 ? -25.954 -8.185 17.787 1.00 33.45 129 GLY A O 1
ATOM 687 N N . GLN A 1 143 ? -28.078 -8.924 17.893 1.00 34.60 130 GLN A N 1
ATOM 688 C CA . GLN A 1 143 ? -28.596 -7.793 17.130 1.00 37.57 130 GLN A CA 1
ATOM 689 C C . GLN A 1 143 ? -28.379 -6.467 17.850 1.00 36.97 130 GLN A C 1
ATOM 690 O O . GLN A 1 143 ? -28.235 -5.429 17.194 1.00 35.11 130 GLN A O 1
ATOM 696 N N . ALA A 1 144 ? -28.336 -6.478 19.187 1.00 35.58 131 ALA A N 1
ATOM 697 C CA . ALA A 1 144 ? -28.173 -5.230 19.928 1.00 35.14 131 ALA A CA 1
ATOM 698 C C . ALA A 1 144 ? -26.838 -4.560 19.621 1.00 35.84 131 ALA A C 1
ATOM 699 O O . ALA A 1 144 ? -26.760 -3.328 19.584 1.00 33.47 131 ALA A O 1
ATOM 701 N N . GLY A 1 145 ? -25.781 -5.346 19.392 1.00 33.39 132 GLY A N 1
ATOM 702 C CA . GLY A 1 145 ? -24.520 -4.766 18.956 1.00 33.88 132 GLY A CA 1
ATOM 703 C C . GLY A 1 145 ? -24.615 -4.077 17.606 1.00 31.61 132 GLY A C 1
ATOM 704 O O . GLY A 1 145 ? -23.859 -3.145 17.320 1.00 29.76 132 GLY A O 1
ATOM 705 N N . PHE A 1 146 ? -25.536 -4.522 16.757 1.00 29.60 133 PHE A N 1
ATOM 706 C CA . PHE A 1 146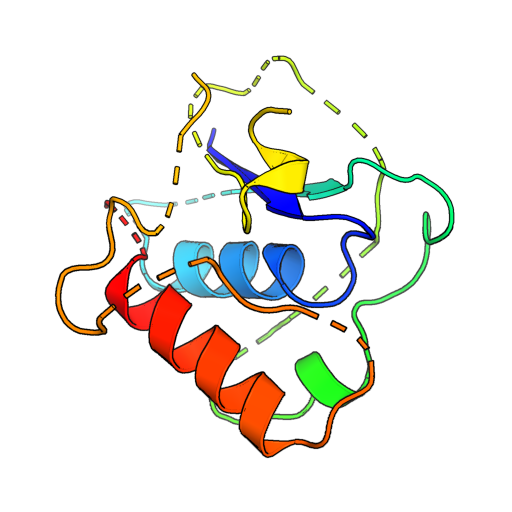 ? -25.697 -3.871 15.462 1.00 32.18 133 PHE A CA 1
ATOM 707 C C . PHE A 1 146 ? -26.359 -2.509 15.610 1.00 31.98 133 PHE A C 1
ATOM 708 O O . PHE A 1 146 ? -25.989 -1.555 14.917 1.00 29.63 133 PHE A O 1
ATOM 716 N N . GLU A 1 147 ? -27.337 -2.397 16.514 1.00 32.32 134 GLU A N 1
ATOM 717 C CA . GLU A 1 147 ? -27.965 -1.104 16.746 1.00 31.12 134 GLU A CA 1
ATOM 718 C C . GLU A 1 147 ? -26.983 -0.131 17.383 1.00 29.84 134 GLU A C 1
ATOM 719 O O . GLU A 1 147 ? -27.010 1.066 17.074 1.00 26.94 134 GLU A O 1
ATOM 725 N N . HIS A 1 148 ? -26.094 -0.625 18.259 1.00 31.01 135 HIS A N 1
ATOM 726 C CA . HIS A 1 148 ? -25.090 0.255 18.855 1.00 27.75 135 HIS A CA 1
ATOM 727 C C . HIS A 1 148 ? -24.170 0.835 17.797 1.00 28.41 135 HIS A C 1
ATOM 728 O O . HIS A 1 148 ? -23.817 2.016 17.861 1.00 31.47 135 HIS A O 1
ATOM 735 N N . VAL A 1 149 ? -23.755 0.017 16.826 1.00 29.93 136 VAL A N 1
ATOM 736 C CA . VAL A 1 149 ? -22.971 0.535 15.705 1.00 30.90 136 VAL A CA 1
ATOM 737 C C . VAL A 1 149 ? -23.699 1.706 15.056 1.00 27.26 136 VAL A C 1
ATOM 738 O O . VAL A 1 149 ? -23.117 2.771 14.822 1.00 30.06 136 VAL A O 1
ATOM 742 N N . ILE A 1 150 ? -24.995 1.538 14.796 1.00 28.38 137 ILE A N 1
ATOM 743 C CA . ILE A 1 150 ? -25.767 2.608 14.169 1.00 29.95 137 ILE A CA 1
ATOM 744 C C . ILE A 1 150 ? -25.848 3.825 15.083 1.00 30.14 137 ILE A C 1
ATOM 745 O O . ILE A 1 150 ? -25.706 4.968 14.629 1.00 27.21 137 ILE A O 1
ATOM 750 N N . ASP A 1 151 ? -26.072 3.599 16.381 1.00 32.97 138 ASP A N 1
ATOM 751 C CA . ASP A 1 151 ? -26.104 4.690 17.353 1.00 30.78 138 ASP A CA 1
ATOM 752 C C . ASP A 1 151 ? -24.829 5.521 17.311 1.00 31.92 138 ASP A C 1
ATOM 753 O O . ASP A 1 151 ? -24.875 6.757 17.387 1.00 29.76 138 ASP A O 1
ATOM 758 N N . LEU A 1 152 ? -23.675 4.853 17.215 1.00 32.34 139 LEU A N 1
ATOM 759 C CA . LEU A 1 152 ? -22.403 5.565 17.213 1.00 37.96 139 LEU A CA 1
ATOM 760 C C . LEU A 1 152 ? -22.201 6.332 15.917 1.00 32.56 139 LEU A C 1
ATOM 761 O O . LEU A 1 152 ? -21.631 7.431 15.934 1.00 30.83 139 LEU A O 1
ATOM 766 N N . LEU A 1 153 ? -22.676 5.781 14.793 1.00 25.11 140 LEU A N 1
ATOM 767 C CA . LEU A 1 153 ? -22.496 6.434 13.505 1.00 29.07 140 LEU A CA 1
ATOM 768 C C . LEU A 1 153 ? -23.452 7.601 13.313 1.00 27.24 140 LEU A C 1
ATOM 769 O O . LEU A 1 153 ? -23.096 8.579 12.653 1.00 28.22 140 LEU A O 1
ATOM 774 N N . GLU A 1 154 ? -24.657 7.528 13.875 1.00 28.26 141 GLU A N 1
ATOM 775 C CA . GLU A 1 154 ? -25.539 8.687 13.830 1.00 28.49 141 GLU A CA 1
ATOM 776 C C . GLU A 1 154 ? -24.977 9.842 14.659 1.00 28.09 141 GLU A C 1
ATOM 777 O O . GLU A 1 154 ? -25.139 11.007 14.283 1.00 29.83 141 GLU A O 1
ATOM 783 N N . ASP A 1 155 ? -24.286 9.542 15.762 1.00 28.31 142 ASP A N 1
ATOM 784 C CA . ASP A 1 155 ? -23.573 10.575 16.514 1.00 28.65 142 ASP A CA 1
ATOM 785 C C . ASP A 1 155 ? -22.392 11.121 15.709 1.00 31.60 142 ASP A C 1
ATOM 786 O O . ASP A 1 155 ? -22.296 12.331 15.464 1.00 28.51 142 ASP A O 1
ATOM 791 N N . ALA A 1 156 ? -21.488 10.235 15.272 1.00 30.27 143 ALA A N 1
ATOM 792 C CA . ALA A 1 156 ? -20.237 10.672 14.650 1.00 29.84 143 ALA A CA 1
ATOM 793 C C . ALA A 1 156 ? -20.469 11.349 13.303 1.00 30.04 143 ALA A C 1
ATOM 794 O O . ALA A 1 156 ? -19.850 12.378 13.004 1.00 27.57 143 ALA A O 1
ATOM 796 N N . CYS A 1 157 ? -21.341 10.788 12.474 1.00 29.88 144 CYS A N 1
ATOM 797 C CA . CYS A 1 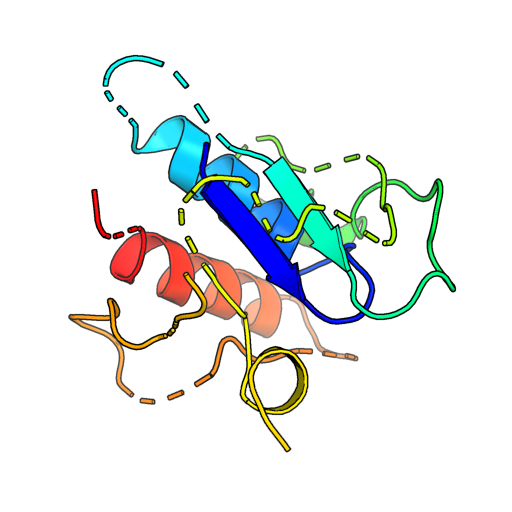157 ? -21.569 11.328 11.141 1.00 34.81 144 CYS A CA 1
ATOM 798 C C . CYS A 1 157 ? -22.201 12.714 11.211 1.00 34.88 144 CYS A C 1
ATOM 799 O O . CYS A 1 157 ? -21.890 13.584 10.395 1.00 36.73 144 CYS A O 1
ATOM 802 N N . LEU A 1 161 ? -19.486 15.168 12.001 1.00 28.58 148 LEU A N 1
ATOM 803 C CA . LEU A 1 161 ? -18.467 15.194 10.957 1.00 29.60 148 LEU A CA 1
ATOM 804 C C . LEU A 1 161 ? -18.828 16.146 9.816 1.00 26.86 148 LEU A C 1
ATOM 805 O O . LEU A 1 161 ? -17.967 16.842 9.292 1.00 28.90 148 LEU A O 1
ATOM 810 N N . THR A 1 162 ? -20.096 16.180 9.425 1.00 28.93 149 THR A N 1
ATOM 811 C CA . THR A 1 162 ? -20.490 17.004 8.283 1.00 27.24 149 THR A CA 1
ATOM 812 C C . THR A 1 162 ? -20.451 18.490 8.622 1.00 28.15 149 THR A C 1
ATOM 813 O O . THR A 1 162 ? -19.882 19.284 7.879 1.00 30.44 149 THR A O 1
#

Nearest PDB structures (foldseek):
  5o7b-assembly1_A  TM=1.010E+00  e=2.834E-23  Synechocystis sp. PCC 6803 substr. Kazusa
  1y1l-assembly1_A  TM=5.761E-01  e=1.085E-03  Archaeoglobus fulgidus DSM 4304
  4emi-assembly1_A  TM=4.103E-01  e=1.291E+00  Pseudomonas putida
  1e1n-assembly1_A  TM=4.451E-01  e=4.438E+00  Bos taurus
  3vrd-assembly1_B  TM=4.849E-01  e=6.994E+00  Thermochromatium tepidum

Secondary structure (DSSP, 8-state):
--EEEESSSSSHHHHHHHHHHHH----EEEES--TTTTPPSPHHHHS--------------BSSHHHH------TT-SS---------HHHHHHHHHHHHHH---

Radius of gyration: 12.65 Å; Cα contacts (8 Å, |Δi|>4): 205; chains: 1; bounding box: 34×31×29 Å

Organism: Synechocystis sp. (strain ATCC 27184 / PCC 6803 / Kazusa) (NCBI:txid1111708)

B-factor: mean 34.68, std 10.31, range [19.2, 95.5]

Sequence (105 aa):
KLLFVCLGNICRSPAAENIMNAQILGCDSAGTSSYHVGDSPDRRMTESLKRVRARQDFFDLAMDGDNYRRNKVKCDYTEKFGEVPDYGGQAGFEHVIDLLEDACLT

Solvent-accessible surface area: 7128 Å² total; per-residue (Å²): 154,58,26,5,29,3,93,12,4,32,25,9,0,10,0,0,42,34,24,3,77,87,82,54,181,113,57,41,8,4,6,78,44,58,195,62,79,50,68,53,19,28,164,93,3,43,104,62,181,86,248,52,198,4,72,102,91,202,60,102,38,18,7,21,36,123,23,46,152,171,155,98,124,63,138,76,32,147,142,90,129,126,6,43,110,245,41,55,98,83,44,25,75,86,6,10,41,11,6,94,29,13,14,70,95

Foldseek 3Di:
DEEEEEAFQAAQRQLLQVLLVVVDVPYYYEHCDCPQAQHHHDPLLCPPPVNTGYHHPVPCEYQADVRQPCVYYLVQQDPDPRLDDPDDSVSSNVSNVSSNRNSPD

InterPro domains:
  IPR017867 Protein-tyrosine phosphatase, low molecular weight [PR00719] (3-20)
  IPR017867 Protein-tyrosine phosphatase, low molecular weight [PR00719] (46-62)
  IPR017867 Protein-tyrosine phosphatase, low molecular weight [PR00719] (79-94)
  IPR017867 Protein-tyrosine phosphatase, low molecular weight [PR00719] (122-137)
  IPR023485 Phosphotyrosine protein phosphatase I [PF01451] (2-155)
  IPR023485 Phosphotyrosine protein phosphatase I [SM00226] (1-150)
  IPR036196 Phosphotyrosine protein phosphatase I superfamily [SSF52788] (1-151)
  IPR052995 Low molecular weight protein-tyrosine-phosphatase [PTHR47439] (2-153)